Protein AF-A0A1V5U530-F1 (afdb_monomer)

Radius of gyration: 24.23 Å; Cα contacts (8 Å, |Δi|>4): 199; chains: 1; bounding box: 87×52×36 Å

Structure (mmCIF, N/CA/C/O backbone):
data_AF-A0A1V5U530-F1
#
_entry.id   AF-A0A1V5U530-F1
#
loop_
_atom_site.group_PDB
_atom_site.id
_atom_site.type_symbol
_atom_site.label_atom_id
_atom_site.label_alt_id
_atom_site.label_comp_id
_atom_site.label_asym_id
_atom_site.label_entity_id
_atom_site.label_seq_id
_atom_site.pdbx_PDB_ins_code
_atom_site.Cartn_x
_atom_site.Cartn_y
_atom_site.Cartn_z
_atom_site.occupancy
_atom_site.B_iso_or_equiv
_atom_site.auth_seq_id
_atom_site.auth_comp_id
_atom_site.auth_asym_id
_atom_site.auth_atom_id
_atom_site.pdbx_PDB_model_num
ATOM 1 N N . MET A 1 1 ? -3.492 -6.282 -12.017 1.00 60.53 1 MET A N 1
ATOM 2 C CA . MET A 1 1 ? -3.011 -4.884 -12.036 1.00 60.53 1 MET A CA 1
ATOM 3 C C . MET A 1 1 ? -1.569 -4.813 -12.508 1.00 60.53 1 MET A C 1
ATOM 5 O O . MET A 1 1 ? -1.248 -3.855 -13.191 1.00 60.53 1 MET A O 1
ATOM 9 N N . HIS A 1 2 ? -0.749 -5.831 -12.212 1.00 56.94 2 HIS A N 1
ATOM 10 C CA . HIS A 1 2 ? 0.606 -5.991 -12.743 1.00 56.94 2 HIS A CA 1
ATOM 11 C C . HIS A 1 2 ? 0.684 -5.808 -14.268 1.00 56.94 2 HIS A C 1
ATOM 13 O O . HIS A 1 2 ? 1.243 -4.818 -14.718 1.00 56.94 2 HIS A O 1
ATOM 19 N N . ASP A 1 3 ? 0.029 -6.677 -15.046 1.00 56.25 3 ASP A N 1
ATOM 20 C CA . ASP A 1 3 ? 0.097 -6.650 -16.518 1.00 56.25 3 ASP A CA 1
ATOM 21 C C . ASP A 1 3 ? -0.342 -5.306 -17.111 1.00 56.25 3 ASP A C 1
ATOM 23 O O . ASP A 1 3 ? 0.308 -4.773 -18.001 1.00 56.25 3 ASP A O 1
ATOM 27 N N . THR A 1 4 ? -1.401 -4.708 -16.559 1.00 62.09 4 THR A N 1
ATOM 28 C CA . THR A 1 4 ? -1.872 -3.371 -16.949 1.00 62.09 4 THR A CA 1
ATOM 29 C C . THR 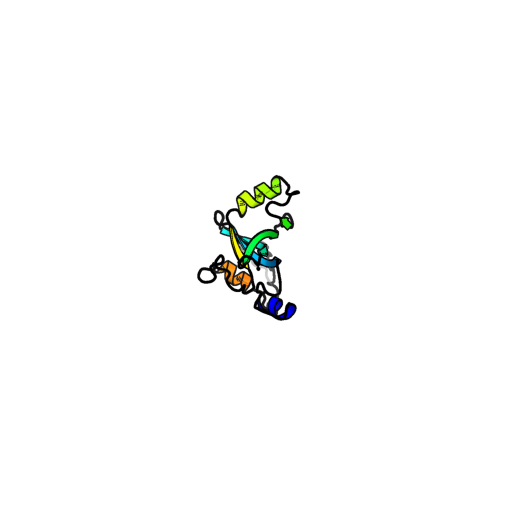A 1 4 ? -0.847 -2.285 -16.624 1.00 62.09 4 THR A C 1
ATOM 31 O O . THR A 1 4 ? -0.692 -1.337 -17.384 1.00 62.09 4 THR A O 1
ATOM 34 N N . CYS A 1 5 ? -0.137 -2.396 -15.501 1.00 63.22 5 CYS A N 1
ATOM 35 C CA . CYS A 1 5 ? 0.929 -1.464 -15.158 1.00 63.22 5 CYS A CA 1
ATOM 36 C C . CYS A 1 5 ? 2.100 -1.607 -16.142 1.00 63.22 5 CYS A C 1
ATOM 38 O O . CYS A 1 5 ? 2.533 -0.611 -16.713 1.00 63.22 5 CYS A O 1
ATOM 40 N N . VAL A 1 6 ? 2.534 -2.833 -16.440 1.00 64.94 6 VAL A N 1
ATOM 41 C CA . VAL A 1 6 ? 3.590 -3.093 -17.433 1.00 64.94 6 VAL A CA 1
ATOM 42 C C . VAL A 1 6 ? 3.188 -2.597 -18.824 1.00 64.94 6 VAL A C 1
ATOM 44 O O . VAL A 1 6 ? 3.995 -1.980 -19.512 1.00 64.94 6 VAL A O 1
ATOM 47 N N . GLU A 1 7 ? 1.933 -2.796 -19.228 1.00 64.31 7 GLU A N 1
ATOM 48 C CA . GLU A 1 7 ? 1.388 -2.301 -20.496 1.00 64.31 7 GLU A CA 1
ATOM 49 C C . GLU A 1 7 ? 1.393 -0.766 -20.571 1.00 64.31 7 GLU A C 1
ATOM 51 O O . GLU A 1 7 ? 1.809 -0.196 -21.579 1.00 64.31 7 GLU A O 1
ATOM 56 N N . VAL A 1 8 ? 0.959 -0.086 -19.505 1.00 68.06 8 VAL A N 1
ATOM 57 C CA . VAL A 1 8 ? 0.848 1.381 -19.467 1.00 68.06 8 VAL A CA 1
ATOM 58 C C . VAL A 1 8 ? 2.213 2.060 -19.364 1.00 68.06 8 VAL A C 1
ATOM 60 O O . VAL A 1 8 ? 2.446 3.070 -20.028 1.00 68.06 8 VAL A O 1
ATOM 63 N N . TYR A 1 9 ? 3.110 1.529 -18.535 1.00 68.31 9 TYR A N 1
ATOM 64 C CA . TYR A 1 9 ? 4.421 2.129 -18.279 1.00 68.31 9 TYR A CA 1
ATOM 65 C C . TYR A 1 9 ? 5.522 1.576 -19.193 1.00 68.31 9 TYR A C 1
ATOM 67 O O . TYR A 1 9 ? 6.612 2.143 -19.250 1.00 68.31 9 TYR A O 1
ATOM 75 N N . GLY A 1 10 ? 5.250 0.497 -19.932 1.00 66.81 10 GLY A N 1
ATOM 76 C CA . GLY A 1 10 ? 6.200 -0.144 -20.842 1.00 66.81 10 GLY A CA 1
ATOM 77 C C . GLY A 1 10 ? 7.373 -0.835 -20.140 1.00 66.81 10 GLY A C 1
ATOM 78 O O . GLY A 1 10 ? 8.344 -1.195 -20.803 1.00 66.81 10 GLY A O 1
ATOM 79 N N . THR A 1 11 ? 7.308 -0.988 -18.816 1.00 67.12 11 THR A N 1
ATOM 80 C CA . THR A 1 11 ? 8.338 -1.617 -17.986 1.00 67.12 11 THR A CA 1
ATOM 81 C C . THR A 1 11 ? 7.700 -2.298 -16.779 1.00 67.12 11 THR A C 1
ATOM 83 O O . THR A 1 11 ? 6.738 -1.796 -16.200 1.00 67.12 11 THR A O 1
ATOM 86 N N . ASP A 1 12 ? 8.245 -3.448 -16.404 1.00 61.34 12 ASP A N 1
ATOM 87 C CA . ASP A 1 12 ? 7.986 -4.156 -15.148 1.00 61.34 12 ASP A CA 1
ATOM 88 C C . ASP A 1 12 ? 9.081 -3.894 -14.102 1.00 61.34 12 ASP A C 1
ATOM 90 O O . ASP A 1 12 ? 9.032 -4.433 -12.997 1.00 61.34 12 ASP A O 1
ATOM 94 N N . ASN A 1 13 ? 10.050 -3.046 -14.453 1.00 66.25 13 ASN A N 1
ATOM 95 C CA . ASN A 1 13 ? 11.233 -2.744 -13.674 1.00 66.25 13 ASN A CA 1
ATOM 96 C C . ASN A 1 13 ? 11.375 -1.231 -13.476 1.00 66.25 13 ASN A C 1
ATOM 98 O O . ASN A 1 13 ? 11.613 -0.475 -14.426 1.00 66.25 13 ASN A O 1
ATOM 102 N N . PHE A 1 14 ? 11.233 -0.806 -12.223 1.00 69.88 14 PHE A N 1
ATOM 103 C CA . PHE A 1 14 ? 11.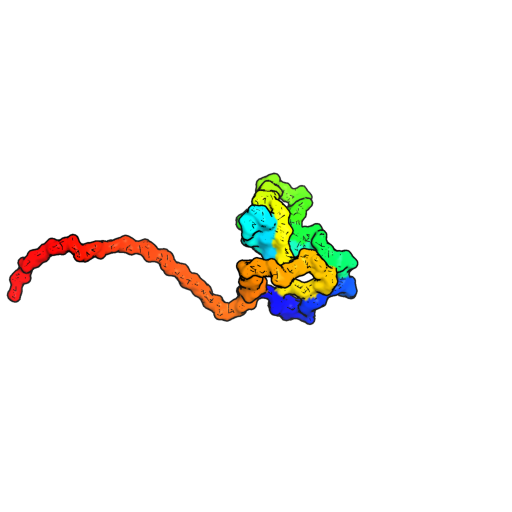431 0.572 -11.799 1.00 69.88 14 PHE A CA 1
ATOM 104 C C . PHE A 1 14 ? 12.682 0.650 -10.922 1.00 69.88 14 PHE A C 1
ATOM 106 O O . PHE A 1 14 ? 12.737 0.051 -9.848 1.00 69.88 14 PHE A O 1
ATOM 113 N N . GLY A 1 15 ? 13.685 1.394 -11.394 1.00 62.69 15 GLY A N 1
ATOM 114 C CA . GLY A 1 15 ? 14.955 1.600 -10.702 1.00 62.69 15 GLY A CA 1
ATOM 115 C C . GLY A 1 15 ? 15.340 3.077 -10.592 1.00 62.69 15 GLY A C 1
ATOM 116 O O . GLY A 1 15 ? 14.842 3.931 -11.329 1.00 62.69 15 GLY A O 1
ATOM 117 N N . SER A 1 16 ? 16.293 3.360 -9.699 1.00 60.34 16 SER A N 1
ATOM 118 C CA . SER A 1 16 ? 16.746 4.710 -9.314 1.00 60.34 16 SER A CA 1
ATOM 119 C C . SER A 1 16 ? 17.266 5.588 -10.461 1.00 60.34 16 SER A C 1
ATOM 121 O O . SER A 1 16 ? 17.408 6.793 -10.314 1.00 60.34 16 SER A O 1
ATOM 123 N N . HIS A 1 17 ? 17.601 5.007 -11.616 1.00 59.56 17 HIS A N 1
ATOM 124 C CA . HIS A 1 17 ? 18.200 5.744 -12.734 1.00 59.56 17 HIS A CA 1
ATOM 125 C C . HIS A 1 17 ? 17.168 6.510 -13.576 1.00 59.56 17 HIS A C 1
ATOM 127 O O . HIS A 1 17 ? 17.541 7.157 -14.554 1.00 59.56 17 HIS A O 1
ATOM 133 N N . SER A 1 18 ? 15.876 6.400 -13.251 1.00 64.69 18 SER A N 1
ATOM 134 C CA . SER A 1 18 ? 14.790 6.959 -14.067 1.00 64.69 18 SER A CA 1
ATOM 135 C C . SER A 1 18 ? 13.750 7.742 -13.266 1.00 64.69 18 SER A C 1
ATOM 137 O O . SER A 1 18 ? 13.126 8.638 -13.832 1.00 64.69 18 SER A O 1
ATOM 139 N N . TYR A 1 19 ? 13.582 7.445 -11.974 1.00 70.19 19 TYR A N 1
ATOM 140 C CA . TYR A 1 19 ? 12.578 8.070 -11.112 1.00 70.19 19 TYR A CA 1
ATOM 141 C C . TYR A 1 19 ? 13.125 8.231 -9.688 1.00 70.19 19 TYR A C 1
ATOM 143 O O . TYR A 1 19 ? 13.812 7.335 -9.202 1.00 70.19 19 TYR A O 1
ATOM 151 N N . GLU A 1 20 ? 12.809 9.359 -9.045 1.00 79.88 20 GLU A N 1
ATOM 152 C CA . GLU A 1 20 ? 13.152 9.652 -7.643 1.00 79.88 20 GLU A CA 1
ATOM 153 C C . GLU A 1 20 ? 12.066 9.078 -6.719 1.00 79.88 20 GLU A C 1
ATOM 155 O O . GLU A 1 20 ? 12.275 8.063 -6.060 1.00 79.88 20 GLU A O 1
ATOM 160 N N . PHE A 1 21 ? 10.851 9.633 -6.787 1.00 83.62 21 PHE A N 1
ATOM 161 C CA . PHE A 1 21 ? 9.666 9.090 -6.123 1.00 83.62 21 PHE A CA 1
ATOM 162 C C . PHE A 1 21 ? 8.706 8.454 -7.121 1.00 83.62 21 PHE A C 1
ATOM 164 O O . PHE A 1 21 ? 8.494 8.970 -8.222 1.00 83.62 21 PHE A O 1
ATOM 171 N N . ILE A 1 22 ? 8.071 7.362 -6.704 1.00 84.31 22 ILE A N 1
ATOM 172 C CA . ILE A 1 22 ? 7.022 6.705 -7.480 1.00 84.31 22 ILE A CA 1
ATOM 173 C C . ILE A 1 22 ? 5.859 6.278 -6.592 1.00 84.31 22 ILE A C 1
ATOM 175 O O . ILE A 1 22 ? 6.030 5.951 -5.420 1.00 84.31 22 ILE A O 1
ATOM 179 N N . GLU A 1 23 ? 4.663 6.281 -7.168 1.00 87.25 23 GLU A N 1
ATOM 180 C CA . GLU A 1 23 ? 3.428 5.882 -6.507 1.00 87.25 23 GLU A CA 1
ATOM 181 C C . GLU A 1 23 ? 2.902 4.596 -7.138 1.00 87.25 23 GLU A C 1
ATOM 183 O O . GLU A 1 23 ? 2.631 4.554 -8.340 1.00 87.25 23 GLU A O 1
ATOM 188 N N . PHE A 1 24 ? 2.717 3.554 -6.327 1.00 85.06 24 PHE A N 1
ATOM 189 C CA . PHE A 1 24 ? 2.196 2.276 -6.797 1.00 85.06 24 PHE A CA 1
ATOM 190 C C . PHE A 1 24 ? 0.885 1.889 -6.123 1.00 85.06 24 PHE A C 1
ATOM 192 O O . PHE A 1 24 ? 0.746 2.036 -4.904 1.00 85.06 24 PHE A O 1
ATOM 199 N N . PRO A 1 25 ? -0.071 1.316 -6.878 1.00 85.44 25 PRO A N 1
ATOM 200 C CA . PRO A 1 25 ? -1.225 0.678 -6.275 1.00 85.44 25 PRO A CA 1
ATOM 201 C C . PRO A 1 25 ? -0.770 -0.532 -5.454 1.00 85.44 25 PRO A C 1
ATOM 203 O O . PRO A 1 25 ? 0.005 -1.377 -5.922 1.00 85.44 25 PRO A O 1
ATOM 206 N N . ALA A 1 26 ? -1.293 -0.621 -4.236 1.00 88.12 26 ALA A N 1
ATOM 207 C CA . ALA A 1 26 ? -0.954 -1.649 -3.271 1.00 88.12 26 ALA A CA 1
ATOM 208 C C . ALA A 1 26 ? -2.196 -2.226 -2.595 1.00 88.12 26 ALA A C 1
ATOM 210 O O . ALA A 1 26 ? -3.199 -1.546 -2.361 1.00 88.12 26 ALA A O 1
ATOM 211 N N . VAL A 1 27 ? -2.100 -3.500 -2.234 1.00 88.88 27 VAL A N 1
ATOM 212 C CA . VAL A 1 27 ? -3.015 -4.134 -1.291 1.00 88.88 27 VAL A CA 1
ATOM 213 C C . VAL A 1 27 ? -2.416 -3.980 0.098 1.00 88.88 27 VAL A C 1
ATOM 215 O O . VAL A 1 27 ? -1.247 -4.288 0.306 1.00 88.88 27 VAL A O 1
ATOM 218 N N . ILE A 1 28 ? -3.217 -3.513 1.050 1.00 90.38 28 ILE A N 1
ATOM 219 C CA . ILE A 1 28 ? -2.790 -3.245 2.423 1.00 90.38 28 ILE A CA 1
ATOM 220 C C . ILE A 1 28 ? -3.541 -4.172 3.367 1.00 90.38 28 ILE A C 1
ATOM 222 O O . ILE A 1 28 ? -4.759 -4.325 3.261 1.00 90.38 28 ILE A O 1
ATOM 226 N N . ARG A 1 29 ? -2.831 -4.755 4.333 1.00 91.69 29 ARG A N 1
ATOM 227 C CA . ARG A 1 29 ? -3.413 -5.566 5.400 1.00 91.69 29 ARG A CA 1
ATOM 228 C C . ARG A 1 29 ? -3.044 -5.001 6.762 1.00 91.69 29 ARG A C 1
ATOM 230 O O . ARG A 1 29 ? -1.870 -4.943 7.111 1.00 91.69 29 ARG A O 1
ATOM 237 N N . GLY A 1 30 ? -4.041 -4.658 7.573 1.00 92.44 30 GLY A N 1
ATOM 238 C CA . GLY A 1 30 ? -3.793 -4.300 8.968 1.00 92.44 30 GLY A CA 1
ATOM 239 C C . GLY A 1 30 ? -3.291 -5.504 9.762 1.00 92.44 30 GLY A C 1
ATOM 240 O O . GLY A 1 30 ? -3.968 -6.532 9.800 1.00 92.44 30 GLY A O 1
ATOM 241 N N . ARG A 1 31 ? -2.130 -5.404 10.422 1.00 91.50 31 ARG A N 1
ATOM 242 C CA . ARG A 1 31 ? -1.524 -6.533 11.159 1.00 91.50 31 ARG A CA 1
ATOM 243 C C . ARG A 1 31 ? -2.388 -6.975 12.332 1.00 91.50 31 ARG A C 1
ATOM 245 O O . ARG A 1 31 ? -2.553 -8.167 12.566 1.00 91.50 31 ARG A O 1
ATOM 252 N N . ASN A 1 32 ? -2.975 -6.010 13.037 1.00 90.75 32 ASN A N 1
ATOM 253 C CA . ASN A 1 32 ? -3.761 -6.270 14.243 1.00 90.75 32 ASN A CA 1
ATOM 254 C C . ASN A 1 32 ? -5.177 -6.778 13.941 1.00 90.75 32 ASN A C 1
ATOM 256 O O . ASN A 1 32 ? -5.757 -7.504 14.743 1.00 90.75 32 ASN A O 1
ATOM 260 N N . THR A 1 33 ? -5.752 -6.375 12.808 1.00 87.69 33 THR A N 1
ATOM 261 C CA . THR A 1 33 ? -7.156 -6.657 12.468 1.00 87.69 33 THR A CA 1
ATOM 262 C C . THR A 1 33 ? -7.302 -7.719 11.384 1.00 87.69 33 THR A C 1
ATOM 264 O O . THR A 1 33 ? -8.377 -8.290 11.218 1.00 87.69 33 THR A O 1
ATOM 267 N N . GLY A 1 34 ? -6.246 -7.953 10.601 1.00 84.25 34 GLY A N 1
ATOM 268 C CA . GLY A 1 34 ? -6.298 -8.724 9.366 1.00 84.25 34 GLY A CA 1
ATOM 269 C C . GLY A 1 34 ? -7.140 -8.077 8.263 1.00 84.25 34 GLY A C 1
ATOM 270 O O . GLY A 1 34 ? -7.363 -8.727 7.244 1.00 84.25 34 GLY A O 1
ATOM 271 N N . HIS A 1 35 ? -7.623 -6.842 8.451 1.00 85.75 35 HIS A N 1
ATOM 272 C CA . HIS A 1 35 ? -8.460 -6.149 7.478 1.00 85.75 35 HIS A CA 1
ATOM 273 C C . HIS A 1 35 ? -7.657 -5.855 6.212 1.00 85.75 35 HIS A C 1
ATOM 275 O O . HIS A 1 35 ? -6.556 -5.315 6.300 1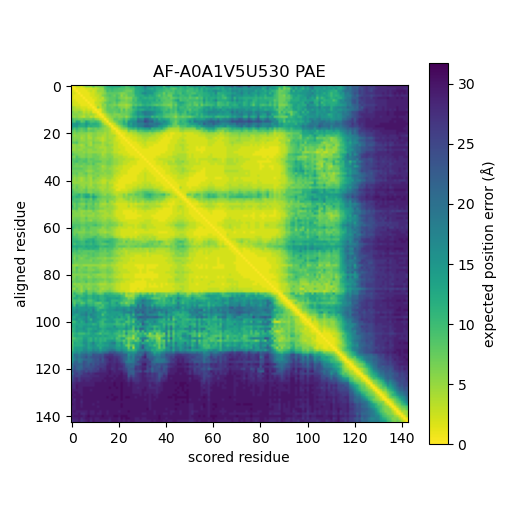.00 85.75 35 HIS A O 1
ATOM 281 N N . ILE A 1 36 ? -8.213 -6.217 5.056 1.00 87.06 36 ILE A N 1
ATOM 282 C CA . ILE A 1 36 ? -7.585 -6.031 3.747 1.00 87.06 36 ILE A CA 1
ATOM 283 C C . ILE A 1 36 ? -8.284 -4.875 3.038 1.00 87.06 36 ILE A C 1
ATOM 285 O O . ILE A 1 36 ? -9.509 -4.867 2.928 1.00 87.06 36 ILE A O 1
ATOM 289 N N . GLY A 1 37 ? -7.494 -3.929 2.548 1.00 86.62 37 GLY A N 1
ATOM 290 C CA . GLY A 1 37 ? -7.944 -2.792 1.759 1.00 86.62 37 GLY A CA 1
ATOM 291 C C . GLY A 1 37 ? -6.976 -2.482 0.625 1.00 86.62 37 GLY A C 1
ATOM 292 O O . GLY A 1 37 ? -5.978 -3.175 0.430 1.00 86.62 37 GLY A O 1
ATOM 293 N N . LEU A 1 38 ? -7.283 -1.429 -0.123 1.00 89.56 38 LEU A N 1
ATOM 294 C CA . LEU A 1 38 ? -6.431 -0.920 -1.194 1.00 89.56 38 LEU A CA 1
ATOM 295 C C . LEU A 1 38 ? -5.789 0.398 -0.768 1.00 89.56 38 LEU A C 1
ATOM 297 O O . LEU A 1 38 ? -6.343 1.149 0.040 1.00 89.56 38 LEU A O 1
ATOM 301 N N . GLY A 1 39 ? -4.637 0.696 -1.348 1.00 91.75 39 GLY A N 1
ATOM 302 C CA . GLY A 1 39 ? -3.956 1.963 -1.170 1.00 91.75 39 GLY A CA 1
ATOM 303 C C . GLY A 1 39 ? -3.035 2.301 -2.328 1.00 91.75 39 GLY A C 1
ATOM 304 O O . GLY A 1 39 ? -2.874 1.521 -3.266 1.00 91.75 39 GLY A O 1
ATOM 305 N N . ILE A 1 40 ? -2.441 3.481 -2.238 1.00 92.81 40 ILE A N 1
ATOM 306 C CA . ILE A 1 40 ? -1.333 3.920 -3.080 1.00 92.81 40 ILE A CA 1
ATOM 307 C C . ILE A 1 40 ? -0.150 4.126 -2.146 1.00 92.81 40 ILE A C 1
ATOM 309 O O . ILE A 1 40 ? -0.274 4.846 -1.156 1.00 92.81 40 ILE A O 1
ATOM 313 N N . VAL A 1 41 ? 0.963 3.461 -2.428 1.00 92.19 41 VAL A N 1
ATOM 314 C CA . VAL A 1 41 ? 2.193 3.558 -1.642 1.00 92.19 41 VAL A CA 1
ATOM 315 C C . VAL A 1 41 ? 3.201 4.381 -2.424 1.00 92.19 41 VAL A C 1
ATOM 317 O O . VAL A 1 41 ? 3.431 4.115 -3.602 1.00 92.19 41 VAL A O 1
ATOM 320 N N . THR A 1 42 ? 3.791 5.366 -1.757 1.00 91.38 42 THR A N 1
ATOM 321 C CA . THR A 1 42 ? 4.878 6.178 -2.299 1.00 91.38 42 THR A CA 1
ATOM 322 C C . THR A 1 42 ? 6.202 5.570 -1.865 1.00 91.38 42 THR A C 1
ATOM 324 O O . THR A 1 42 ? 6.420 5.377 -0.664 1.00 91.38 42 THR A O 1
ATOM 327 N N . LEU A 1 43 ? 7.068 5.282 -2.832 1.00 88.75 43 LEU A N 1
ATOM 328 C CA . LEU A 1 43 ? 8.412 4.761 -2.612 1.00 88.75 43 LEU A CA 1
ATOM 329 C C . LEU A 1 43 ? 9.455 5.775 -3.081 1.00 88.75 43 LEU A C 1
ATOM 331 O O . LEU A 1 43 ? 9.280 6.396 -4.132 1.00 88.75 43 LEU A O 1
ATOM 335 N N . ASP A 1 44 ? 10.536 5.895 -2.318 1.00 87.19 44 ASP A N 1
ATOM 336 C CA . ASP A 1 44 ? 11.778 6.548 -2.732 1.00 87.19 44 ASP A CA 1
ATOM 337 C C . ASP A 1 44 ? 12.690 5.505 -3.397 1.00 87.19 44 ASP A C 1
ATOM 339 O O . ASP A 1 44 ? 13.232 4.612 -2.738 1.00 87.19 44 ASP A O 1
ATOM 343 N N . LEU A 1 45 ? 12.852 5.592 -4.718 1.00 81.06 45 LEU A N 1
ATOM 344 C CA . LEU A 1 45 ? 13.680 4.653 -5.473 1.00 81.06 45 LEU A CA 1
ATOM 345 C C . LEU A 1 45 ? 15.180 4.954 -5.363 1.00 81.06 45 LEU A C 1
ATOM 347 O O . LEU A 1 45 ? 15.985 4.044 -5.579 1.00 81.06 45 LEU A O 1
ATOM 351 N N . GLU A 1 46 ? 15.581 6.181 -5.018 1.00 81.44 46 GLU A N 1
ATOM 352 C CA . GLU A 1 46 ? 16.986 6.499 -4.734 1.00 81.44 46 GLU A CA 1
ATOM 353 C C . GLU A 1 46 ? 17.429 5.873 -3.404 1.00 81.44 46 GLU A C 1
ATOM 355 O O . GLU A 1 46 ? 18.572 5.421 -3.284 1.00 81.44 46 GLU A O 1
ATOM 360 N N . SER A 1 47 ? 16.500 5.728 -2.451 1.00 80.06 47 SER A N 1
ATOM 361 C CA . SER A 1 47 ? 16.697 5.016 -1.180 1.00 80.06 47 SER A CA 1
ATOM 362 C C . SER A 1 47 ? 16.282 3.535 -1.240 1.00 80.06 47 SER A C 1
ATOM 364 O O . SER A 1 47 ? 15.696 2.986 -0.314 1.00 80.06 47 SER A O 1
ATOM 366 N N . SER A 1 48 ? 16.603 2.827 -2.330 1.00 73.69 48 SER A N 1
ATOM 367 C CA . SER A 1 48 ? 16.333 1.377 -2.470 1.00 73.69 48 SER A CA 1
ATOM 368 C C . SER A 1 48 ? 14.854 0.972 -2.314 1.00 73.69 48 SER A C 1
ATOM 370 O O . SER A 1 48 ? 14.563 -0.114 -1.811 1.00 73.69 48 SER A O 1
ATOM 372 N N . GLY A 1 49 ? 13.925 1.829 -2.744 1.00 75.19 49 GLY A N 1
ATOM 373 C CA . GLY A 1 49 ? 12.487 1.566 -2.654 1.00 75.19 49 GLY A CA 1
ATOM 374 C C . GLY A 1 49 ? 11.925 1.768 -1.247 1.00 75.19 49 GLY A C 1
ATOM 375 O O . GLY A 1 49 ? 10.983 1.079 -0.867 1.00 75.19 49 GLY A O 1
ATOM 376 N N . GLU A 1 50 ? 12.506 2.669 -0.453 1.00 84.12 50 GLU A N 1
ATOM 377 C CA . GLU A 1 50 ? 12.064 2.917 0.918 1.00 84.12 50 GLU A CA 1
ATOM 378 C C . GLU A 1 50 ? 10.646 3.500 0.954 1.00 84.12 50 GLU A C 1
ATOM 380 O O . GLU A 1 50 ? 10.260 4.346 0.142 1.00 84.12 50 GLU A O 1
ATOM 385 N N . HIS A 1 51 ? 9.854 3.032 1.918 1.00 89.38 51 HIS A N 1
ATOM 386 C CA . HIS A 1 51 ? 8.499 3.519 2.144 1.00 89.38 51 HIS A CA 1
ATOM 387 C C . HIS A 1 51 ? 8.515 4.979 2.587 1.00 89.38 51 HIS A C 1
ATOM 389 O O . HIS A 1 51 ? 9.046 5.301 3.648 1.00 89.38 51 HIS A O 1
ATOM 395 N N . TRP A 1 52 ? 7.881 5.848 1.803 1.00 90.69 52 TRP A N 1
ATOM 396 C CA . TRP A 1 52 ? 7.767 7.268 2.133 1.00 90.69 52 TRP A CA 1
ATOM 397 C C . TRP A 1 52 ? 6.358 7.665 2.572 1.00 90.69 52 TRP A C 1
ATOM 399 O 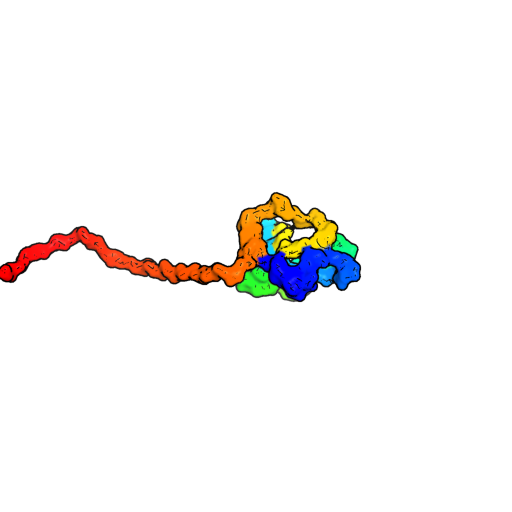O . TRP A 1 52 ? 6.180 8.498 3.460 1.00 90.69 52 TRP A O 1
ATOM 409 N N . GLY A 1 53 ? 5.330 7.066 1.967 1.00 93.00 53 GLY A N 1
ATOM 410 C CA . GLY A 1 53 ? 3.954 7.493 2.191 1.00 93.00 53 GLY A CA 1
ATOM 411 C C . GLY A 1 53 ? 2.915 6.457 1.801 1.00 93.00 53 GLY A C 1
ATOM 412 O O . GLY A 1 53 ? 3.183 5.489 1.087 1.00 93.00 53 GLY A O 1
ATOM 413 N N . THR A 1 54 ? 1.692 6.635 2.300 1.00 95.31 54 THR A N 1
ATOM 414 C CA . THR A 1 54 ? 0.559 5.783 1.924 1.00 95.31 54 THR A CA 1
ATOM 415 C C . THR A 1 54 ? -0.758 6.540 1.940 1.00 95.31 54 THR A C 1
ATOM 417 O O . THR A 1 54 ? -1.160 7.116 2.954 1.00 95.31 54 THR A O 1
ATOM 420 N N . PHE A 1 55 ? -1.475 6.446 0.825 1.00 95.62 55 PHE A N 1
ATOM 421 C CA . PHE A 1 55 ? -2.874 6.824 0.699 1.00 95.62 55 PHE A CA 1
ATOM 422 C C . PHE A 1 55 ? -3.749 5.584 0.837 1.00 95.62 55 PHE A C 1
ATOM 424 O O . PHE A 1 55 ? -3.643 4.640 0.060 1.00 95.62 55 PHE A O 1
ATOM 431 N N . PHE A 1 56 ? -4.657 5.588 1.803 1.00 94.62 56 PHE A N 1
ATOM 432 C CA . PHE A 1 56 ? -5.626 4.519 2.007 1.00 94.62 56 PHE A CA 1
ATOM 433 C C . PHE A 1 56 ? -6.894 4.803 1.207 1.00 94.62 56 PHE A C 1
ATOM 435 O O . PHE A 1 56 ? -7.519 5.852 1.380 1.00 94.62 56 PHE A O 1
ATOM 442 N N . LEU A 1 57 ? -7.319 3.849 0.379 1.00 93.44 57 LEU A N 1
ATOM 443 C CA . LEU A 1 57 ? -8.594 3.906 -0.331 1.00 93.44 57 LEU A CA 1
ATOM 444 C C . LEU A 1 57 ? -9.667 3.269 0.556 1.00 93.44 57 LEU A C 1
ATOM 446 O O . LEU A 1 57 ? -9.756 2.048 0.684 1.00 93.44 57 LEU A O 1
ATOM 450 N N . THR A 1 58 ? -10.462 4.105 1.225 1.00 91.25 58 THR A N 1
ATOM 451 C CA . THR A 1 58 ? -11.415 3.656 2.251 1.00 91.25 58 THR A CA 1
ATOM 452 C C . THR A 1 58 ? -12.854 4.032 1.892 1.00 91.25 58 THR A C 1
ATOM 454 O O . THR A 1 58 ? -13.076 4.950 1.101 1.00 91.25 58 THR A O 1
ATOM 457 N N . PRO A 1 59 ? -13.866 3.435 2.549 1.00 85.50 59 PRO A N 1
ATOM 458 C CA . PRO A 1 59 ? -15.252 3.896 2.427 1.00 85.50 59 PRO A CA 1
ATOM 459 C C . PRO A 1 59 ? -15.477 5.355 2.866 1.00 85.50 59 PRO A C 1
ATOM 461 O O . PRO A 1 59 ? -16.499 5.946 2.536 1.00 85.50 59 PRO A O 1
ATOM 464 N N . LYS A 1 60 ? -14.536 5.952 3.615 1.00 86.12 60 LYS A N 1
ATOM 465 C CA . LYS A 1 60 ? -14.546 7.371 4.011 1.00 86.12 60 LYS A CA 1
ATOM 466 C C . LYS A 1 60 ? -13.859 8.282 2.978 1.00 86.12 60 LYS A C 1
ATOM 468 O O . LYS A 1 60 ? -13.637 9.457 3.265 1.00 86.12 60 LYS A O 1
ATOM 473 N N . GLY A 1 61 ? -13.517 7.747 1.806 1.00 89.00 61 GLY A N 1
ATOM 474 C CA . GLY A 1 61 ? -12.701 8.400 0.789 1.00 89.00 61 GLY A CA 1
ATOM 475 C C . GLY A 1 61 ? -11.217 8.057 0.919 1.00 89.00 61 GLY A C 1
ATOM 476 O O . GLY A 1 61 ? -10.830 7.136 1.648 1.00 89.00 61 GLY A O 1
ATOM 477 N N . VAL A 1 62 ? -10.392 8.811 0.194 1.00 94.25 62 VAL A N 1
ATOM 478 C CA . VAL A 1 62 ? -8.931 8.693 0.240 1.00 94.25 62 VAL A CA 1
ATOM 479 C C . VAL A 1 62 ? -8.409 9.365 1.508 1.00 94.25 62 VAL A C 1
ATOM 481 O O . VAL A 1 62 ? -8.780 10.503 1.802 1.00 94.25 62 VAL A O 1
ATOM 484 N N . ILE A 1 63 ? -7.578 8.657 2.271 1.00 95.06 63 ILE A N 1
ATOM 485 C CA . ILE A 1 63 ? -6.964 9.173 3.499 1.00 95.06 63 ILE A CA 1
ATOM 486 C C . ILE A 1 63 ? -5.449 9.026 3.390 1.00 95.06 63 ILE A C 1
ATOM 488 O O . ILE A 1 63 ? -4.942 7.909 3.336 1.00 95.06 63 ILE A O 1
ATOM 492 N N . GLU A 1 64 ? -4.732 10.143 3.396 1.00 94.94 64 GLU A N 1
ATOM 493 C CA . GLU A 1 64 ? -3.271 10.174 3.481 1.00 94.94 64 GLU A CA 1
ATOM 494 C C . GLU A 1 64 ? -2.817 9.912 4.922 1.00 94.94 64 GLU A C 1
ATOM 496 O O . GLU A 1 64 ? -3.247 10.595 5.858 1.00 94.94 64 GLU A O 1
ATOM 501 N N . GLN A 1 65 ? -1.949 8.922 5.127 1.00 91.81 65 GLN A N 1
ATOM 502 C CA . GLN A 1 65 ? -1.346 8.695 6.435 1.00 91.81 65 GLN A CA 1
ATOM 503 C C . GLN A 1 65 ? -0.367 9.819 6.773 1.00 91.81 65 GLN A C 1
ATOM 505 O O . GLN A 1 65 ? 0.602 10.036 6.061 1.00 91.81 65 GLN A O 1
ATOM 510 N N . GLY A 1 66 ? -0.586 10.485 7.909 1.00 88.31 66 GLY A N 1
ATOM 511 C CA . GLY A 1 66 ? 0.313 11.543 8.380 1.00 88.31 66 GLY A CA 1
ATOM 512 C C . GLY A 1 66 ? 0.167 12.878 7.644 1.00 88.31 66 GLY A C 1
ATOM 513 O O . GLY A 1 66 ? 0.900 13.805 7.970 1.00 88.31 66 GLY A O 1
ATOM 514 N N . GLY A 1 67 ? -0.790 12.999 6.717 1.00 87.38 67 GLY A N 1
ATOM 515 C CA . GLY A 1 67 ? -1.047 14.243 5.994 1.00 87.38 67 GLY A CA 1
ATOM 516 C C . GLY A 1 67 ? -1.457 15.391 6.921 1.00 87.38 67 GLY A C 1
ATOM 517 O O . GLY A 1 67 ? -2.184 15.193 7.899 1.00 87.38 67 GLY A O 1
ATOM 518 N N . GLU A 1 68 ? -1.039 16.614 6.586 1.00 87.06 68 GLU A N 1
ATOM 519 C CA . GLU A 1 68 ? -1.232 17.814 7.421 1.00 87.06 68 GLU A CA 1
ATOM 520 C C . GLU A 1 68 ? -2.707 18.101 7.747 1.00 87.06 68 GLU A C 1
ATOM 522 O O . GLU A 1 68 ? -3.031 18.634 8.808 1.00 87.06 68 GLU A O 1
ATOM 527 N N . ASN A 1 69 ? -3.614 17.714 6.845 1.00 86.88 69 ASN A N 1
ATOM 528 C CA . ASN A 1 69 ? -5.048 17.990 6.935 1.00 86.88 69 ASN A CA 1
ATOM 529 C C . ASN A 1 69 ? -5.887 16.771 7.359 1.00 86.88 69 ASN A C 1
ATOM 531 O O . ASN A 1 69 ? -7.109 16.766 7.170 1.00 86.88 69 ASN A O 1
ATOM 535 N N . ILE A 1 70 ? -5.266 15.722 7.912 1.00 92.06 70 ILE A N 1
ATOM 536 C CA . ILE A 1 70 ? -5.999 14.525 8.334 1.00 92.06 70 ILE A CA 1
ATOM 537 C C . ILE A 1 70 ? -6.994 14.854 9.455 1.00 92.06 70 ILE A C 1
ATOM 539 O O . ILE A 1 70 ? -6.655 15.430 10.492 1.00 92.06 70 ILE A O 1
ATOM 54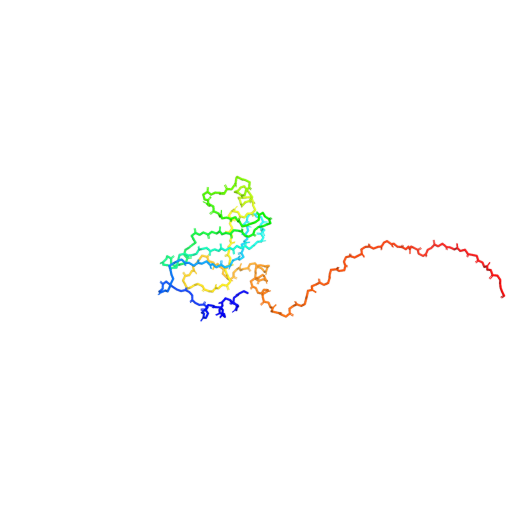3 N N . LYS A 1 71 ? -8.259 14.458 9.272 1.00 93.19 71 LYS A N 1
ATOM 544 C CA . LYS A 1 71 ? -9.281 14.661 10.306 1.00 93.19 71 LYS A CA 1
ATOM 545 C C . LYS A 1 71 ? -9.064 13.688 11.474 1.00 93.19 71 LYS A C 1
ATOM 547 O O . LYS A 1 71 ? -8.670 12.540 11.247 1.00 93.19 71 LYS A O 1
ATOM 552 N N . PRO A 1 72 ? -9.392 14.067 12.725 1.00 93.69 72 PRO A N 1
ATOM 553 C CA . PRO A 1 72 ? -9.212 13.183 13.879 1.00 93.69 72 PRO A CA 1
ATOM 554 C C . PRO A 1 72 ? -9.939 11.836 13.760 1.00 93.69 72 PRO A C 1
ATOM 556 O O . PRO A 1 72 ? -9.429 10.813 14.213 1.00 93.69 72 PRO A O 1
ATOM 559 N N . ASP A 1 73 ? -11.117 11.805 13.130 1.00 93.31 73 ASP A N 1
ATOM 560 C CA . ASP A 1 73 ? -11.876 10.569 12.926 1.00 93.31 73 ASP A CA 1
ATOM 561 C C . ASP A 1 73 ? -11.232 9.651 11.873 1.00 93.31 73 ASP A C 1
ATOM 563 O O . ASP A 1 73 ? -11.257 8.430 12.030 1.00 93.31 73 ASP A O 1
ATOM 567 N N . GLN A 1 74 ? -10.614 10.228 10.839 1.00 93.12 74 GLN A N 1
ATOM 568 C CA . GLN A 1 74 ? -9.844 9.512 9.822 1.00 93.12 74 GLN A CA 1
ATOM 569 C C . GLN A 1 74 ? -8.557 8.929 10.410 1.00 93.12 74 GLN A C 1
ATOM 571 O O . GLN A 1 74 ? -8.293 7.740 10.242 1.00 93.12 74 GLN A O 1
ATOM 576 N N . SER A 1 75 ? -7.803 9.731 11.168 1.00 93.56 75 SER A N 1
ATOM 577 C CA . SER A 1 75 ? -6.601 9.274 11.875 1.00 93.56 75 SER A CA 1
ATOM 578 C C . SER A 1 75 ? -6.924 8.125 12.837 1.00 93.56 75 SER A C 1
ATOM 580 O O . SER A 1 75 ? -6.294 7.064 12.795 1.00 93.56 75 SER A O 1
ATOM 582 N N . LYS A 1 76 ? -7.997 8.272 13.631 1.00 94.31 76 LYS A N 1
ATOM 583 C CA . LYS A 1 76 ? -8.476 7.208 14.520 1.00 94.31 76 LYS A CA 1
ATOM 584 C C . LYS A 1 76 ? -8.858 5.949 13.743 1.00 94.31 76 LYS A C 1
ATOM 586 O O . LYS A 1 76 ? -8.471 4.855 14.151 1.00 94.31 76 LYS A O 1
ATOM 591 N N . TYR A 1 77 ? -9.577 6.093 12.631 1.00 93.62 77 TYR A N 1
ATOM 592 C CA . TYR A 1 77 ? -9.952 4.971 11.775 1.00 93.62 77 TYR A CA 1
ATOM 593 C C . TYR A 1 77 ? -8.718 4.210 11.268 1.00 93.62 77 TYR A C 1
ATOM 595 O O . TYR A 1 77 ? -8.638 3.002 11.479 1.00 93.62 77 TYR A O 1
ATOM 603 N N . LEU A 1 78 ? -7.722 4.901 10.698 1.00 94.75 78 LEU A N 1
ATOM 604 C CA . LEU A 1 78 ? -6.490 4.257 10.226 1.00 94.75 78 LEU A CA 1
ATOM 605 C C . LEU A 1 78 ? -5.735 3.559 11.361 1.00 94.75 78 LEU A C 1
ATOM 607 O O . LEU A 1 78 ? -5.330 2.409 11.202 1.00 94.75 78 LEU A O 1
ATOM 611 N N . SER A 1 79 ? -5.615 4.210 12.524 1.00 94.62 79 SER A N 1
ATOM 612 C CA . SER A 1 79 ? -4.934 3.637 13.693 1.00 94.62 79 SER A CA 1
ATOM 613 C C . SER A 1 79 ? -5.595 2.361 14.220 1.00 94.62 79 SER A C 1
ATOM 615 O O . SER A 1 79 ? -4.924 1.477 14.734 1.00 94.62 79 SER A O 1
ATOM 617 N N . THR A 1 80 ? -6.920 2.268 14.088 1.00 93.31 80 THR A N 1
ATOM 618 C CA . THR A 1 80 ? -7.704 1.145 14.612 1.00 93.31 80 THR A CA 1
ATOM 619 C C . THR A 1 80 ? -7.777 0.004 13.604 1.00 93.31 80 THR A C 1
ATOM 621 O O . THR A 1 80 ? -7.744 -1.161 13.991 1.00 93.31 80 THR A O 1
ATOM 624 N N . VAL A 1 81 ? -7.914 0.327 12.316 1.00 91.00 81 VAL A N 1
ATOM 625 C CA . VAL A 1 81 ? -8.165 -0.666 11.266 1.00 91.00 81 VAL A CA 1
ATOM 626 C C . VAL A 1 81 ? -6.873 -1.176 10.649 1.00 91.00 81 VAL A C 1
ATOM 628 O O . VAL A 1 81 ? -6.742 -2.382 10.455 1.00 91.00 81 VAL A O 1
ATOM 631 N N . TYR A 1 82 ? -5.933 -0.286 10.340 1.00 92.38 82 TYR A N 1
ATOM 632 C CA . TYR A 1 82 ? -4.781 -0.621 9.512 1.00 92.38 82 TYR A CA 1
ATOM 633 C C . TYR A 1 82 ? -3.462 -0.601 10.275 1.00 92.38 82 TYR A C 1
ATOM 635 O O . TYR A 1 82 ? -2.658 -1.487 10.054 1.00 92.38 82 TYR A O 1
ATOM 643 N N . ILE A 1 83 ? -3.202 0.359 11.162 1.00 93.75 83 ILE A N 1
ATOM 644 C CA . ILE A 1 83 ? -1.851 0.537 11.722 1.00 93.75 83 ILE A CA 1
ATOM 645 C C . ILE A 1 83 ? -1.588 -0.418 12.911 1.00 93.75 83 ILE A C 1
ATOM 647 O O . ILE A 1 83 ? -2.416 -0.495 13.822 1.00 93.75 83 ILE A O 1
ATOM 651 N N . PRO A 1 84 ? -0.421 -1.101 12.963 1.00 95.31 84 PRO A N 1
ATOM 652 C CA . PRO A 1 84 ? 0.581 -1.228 11.899 1.00 95.31 84 PRO A CA 1
ATOM 653 C C . PRO A 1 84 ? 0.095 -2.173 10.790 1.00 95.31 84 PRO A C 1
ATOM 655 O O . PRO A 1 84 ? -0.643 -3.114 11.075 1.00 95.31 84 PRO A O 1
ATOM 658 N N . TYR A 1 85 ? 0.526 -1.946 9.548 1.00 93.44 85 TYR A N 1
ATOM 659 C CA . TYR A 1 85 ? 0.092 -2.710 8.373 1.00 93.44 85 TYR A CA 1
ATOM 660 C C . TYR A 1 85 ? 1.264 -3.335 7.616 1.00 93.44 85 TYR A C 1
ATOM 662 O O . TYR A 1 85 ? 2.402 -2.886 7.729 1.00 93.44 85 TYR A O 1
ATOM 670 N N . ASP A 1 86 ? 0.937 -4.353 6.829 1.00 92.25 86 ASP A N 1
ATOM 671 C CA . ASP A 1 86 ? 1.751 -4.860 5.727 1.00 92.25 86 ASP A CA 1
ATOM 672 C C . ASP A 1 86 ? 1.139 -4.392 4.406 1.00 92.25 86 ASP A C 1
ATOM 674 O O . ASP A 1 86 ? -0.072 -4.150 4.330 1.00 92.25 86 ASP A O 1
ATOM 678 N N . TYR A 1 87 ? 1.953 -4.264 3.365 1.00 89.31 87 TYR A N 1
ATOM 679 C CA . TYR A 1 87 ? 1.484 -3.895 2.037 1.00 89.31 87 TYR A CA 1
ATOM 680 C C . TYR A 1 87 ? 2.242 -4.662 0.958 1.00 89.31 87 TYR A C 1
ATOM 682 O O . TYR A 1 87 ? 3.399 -5.031 1.136 1.00 89.31 87 TYR A O 1
ATOM 690 N N . TRP A 1 88 ? 1.566 -4.881 -0.165 1.00 84.31 88 TRP A N 1
ATOM 691 C CA . TRP A 1 88 ? 2.124 -5.514 -1.353 1.00 84.31 88 TRP A CA 1
ATOM 692 C C . TRP A 1 88 ? 1.682 -4.703 -2.560 1.00 84.31 88 TRP A C 1
ATOM 694 O O . TRP A 1 88 ? 0.484 -4.592 -2.840 1.00 84.31 88 TRP A O 1
ATOM 704 N N . TYR A 1 89 ? 2.639 -4.090 -3.244 1.00 77.19 89 TYR A N 1
ATOM 705 C CA . TYR A 1 89 ? 2.388 -3.410 -4.505 1.00 77.19 89 TYR A CA 1
ATOM 706 C C . TYR A 1 89 ? 2.272 -4.429 -5.646 1.00 77.19 89 TYR A C 1
ATOM 708 O O . TYR A 1 89 ? 2.684 -5.582 -5.539 1.00 77.19 89 TYR A O 1
ATOM 716 N N . THR A 1 90 ? 1.643 -4.009 -6.740 1.00 63.94 90 THR A N 1
ATOM 717 C CA . THR A 1 90 ? 1.332 -4.897 -7.878 1.00 63.94 90 THR A CA 1
ATOM 718 C C . THR A 1 90 ? 2.459 -5.014 -8.913 1.00 63.94 90 THR A C 1
ATOM 720 O O . THR A 1 90 ? 2.288 -5.701 -9.914 1.00 63.94 90 THR A O 1
ATOM 723 N N . VAL A 1 91 ? 3.596 -4.351 -8.700 1.00 61.53 91 VAL A N 1
ATOM 724 C CA . VAL A 1 91 ? 4.746 -4.286 -9.625 1.00 61.53 91 VAL A CA 1
ATOM 725 C C . VAL A 1 91 ? 6.014 -4.852 -8.984 1.00 61.53 91 VAL A C 1
ATOM 727 O O . VAL A 1 91 ? 6.044 -5.064 -7.780 1.00 61.53 91 VAL A O 1
ATOM 730 N N . SER A 1 92 ? 7.073 -5.091 -9.753 1.00 59.53 92 SER A N 1
ATOM 731 C CA . SER A 1 92 ? 8.382 -5.425 -9.185 1.00 59.53 92 SER A CA 1
ATOM 732 C C . SER A 1 92 ? 9.225 -4.156 -9.038 1.00 59.53 92 SER A C 1
ATOM 734 O O . SER A 1 92 ? 9.336 -3.361 -9.969 1.00 59.53 92 SER A O 1
ATOM 736 N N . VAL A 1 93 ? 9.813 -3.956 -7.858 1.00 60.22 93 VAL A N 1
ATOM 737 C CA . VAL A 1 93 ? 10.745 -2.854 -7.577 1.00 60.22 93 VAL A CA 1
ATOM 738 C C . VAL A 1 93 ? 12.123 -3.459 -7.347 1.00 60.22 93 VAL A C 1
ATOM 740 O O . VAL A 1 93 ? 12.285 -4.359 -6.521 1.00 60.22 93 VAL A O 1
ATOM 743 N N . GLU A 1 94 ? 13.127 -3.011 -8.102 1.00 53.78 94 GLU A N 1
ATOM 744 C CA . GLU A 1 94 ? 14.486 -3.525 -7.938 1.00 53.78 94 GLU A CA 1
ATOM 745 C C . GLU A 1 94 ? 15.041 -3.180 -6.548 1.00 53.78 94 GLU A C 1
ATOM 747 O O . GLU A 1 94 ? 15.024 -2.025 -6.132 1.00 53.78 94 GLU A O 1
ATOM 752 N N . ARG A 1 95 ? 15.622 -4.182 -5.869 1.00 54.28 95 ARG A N 1
ATOM 753 C CA . ARG A 1 95 ? 16.323 -4.059 -4.569 1.00 54.28 95 ARG A CA 1
ATOM 754 C C . ARG A 1 95 ? 15.451 -3.714 -3.356 1.00 54.28 95 ARG A C 1
ATOM 756 O O . ARG A 1 95 ? 16.010 -3.526 -2.271 1.00 54.28 95 ARG A O 1
ATOM 763 N N . ASP A 1 96 ? 14.127 -3.710 -3.491 1.00 58.53 96 ASP A N 1
ATOM 764 C CA . ASP A 1 96 ? 13.261 -3.599 -2.322 1.00 58.53 96 ASP A CA 1
ATOM 765 C C . ASP A 1 96 ? 13.287 -4.908 -1.512 1.00 58.53 96 ASP A C 1
ATOM 767 O O . ASP A 1 96 ? 13.048 -6.001 -2.022 1.00 58.53 96 ASP A O 1
ATOM 771 N N . HIS A 1 97 ? 13.631 -4.784 -0.236 1.00 61.03 97 HIS A N 1
ATOM 772 C CA . HIS A 1 97 ? 13.740 -5.868 0.737 1.00 61.03 97 HIS A CA 1
ATOM 773 C C . HIS A 1 97 ? 12.661 -5.774 1.827 1.00 61.03 97 HIS A C 1
ATOM 775 O O . HIS A 1 97 ? 12.692 -6.539 2.792 1.00 61.03 97 HIS A O 1
ATOM 781 N N . HIS A 1 98 ? 11.718 -4.836 1.697 1.00 59.44 98 HIS A N 1
ATOM 782 C CA . HIS A 1 98 ? 10.666 -4.590 2.680 1.00 59.44 98 HIS A CA 1
ATOM 783 C C . HIS A 1 98 ? 9.419 -5.443 2.449 1.00 59.44 98 HIS A C 1
ATOM 785 O O . HIS A 1 98 ? 8.662 -5.681 3.394 1.00 59.44 98 HIS A O 1
ATOM 791 N N . VAL A 1 99 ? 9.202 -5.912 1.219 1.00 61.41 99 VAL A N 1
ATOM 792 C CA . VAL A 1 99 ? 8.017 -6.691 0.857 1.00 61.41 99 VAL A CA 1
ATOM 793 C C . VAL A 1 99 ? 8.374 -8.162 0.687 1.00 61.41 99 VAL A C 1
ATOM 795 O O . VAL A 1 99 ? 9.106 -8.555 -0.217 1.00 61.41 99 VAL A O 1
ATOM 798 N N . ASP A 1 100 ? 7.812 -8.990 1.565 1.00 71.62 100 ASP A N 1
ATOM 799 C CA . ASP A 1 100 ? 7.914 -10.443 1.482 1.00 71.62 100 ASP A CA 1
ATOM 800 C C . ASP A 1 100 ? 6.817 -10.984 0.553 1.00 71.62 100 ASP A C 1
ATOM 802 O O . ASP A 1 100 ? 5.655 -11.158 0.948 1.00 71.62 100 ASP A O 1
ATOM 806 N N . PHE A 1 101 ? 7.193 -11.206 -0.708 1.00 68.12 101 PHE A N 1
ATOM 807 C CA . PHE A 1 101 ? 6.330 -11.828 -1.711 1.00 68.12 101 PHE A CA 1
ATOM 808 C C . PHE A 1 101 ? 6.235 -13.358 -1.567 1.00 68.12 101 PHE A C 1
ATOM 810 O O . PHE A 1 101 ? 5.300 -13.955 -2.101 1.00 68.12 101 PHE A O 1
ATOM 817 N N . ASP A 1 102 ? 7.135 -13.994 -0.812 1.00 67.62 102 ASP A N 1
ATOM 818 C CA . ASP A 1 102 ? 7.136 -15.448 -0.615 1.00 67.62 102 ASP A CA 1
ATOM 819 C C . ASP A 1 102 ? 6.055 -15.885 0.388 1.00 67.62 102 ASP A C 1
ATOM 821 O O . ASP A 1 102 ? 5.572 -17.017 0.338 1.00 67.62 102 ASP A O 1
ATOM 825 N N . ASN A 1 103 ? 5.624 -14.974 1.269 1.00 73.31 103 ASN A N 1
ATOM 826 C CA . ASN A 1 103 ? 4.624 -15.234 2.311 1.00 73.31 103 ASN A CA 1
ATOM 827 C C . ASN A 1 103 ? 3.337 -14.395 2.170 1.00 73.31 103 ASN A C 1
ATOM 829 O O . ASN A 1 103 ? 2.686 -14.052 3.164 1.00 73.31 103 ASN A O 1
ATOM 833 N N . VAL A 1 104 ? 2.928 -14.075 0.937 1.00 74.56 104 VAL A N 1
ATOM 834 C CA . VAL A 1 104 ? 1.704 -13.296 0.666 1.00 74.56 104 VAL A CA 1
ATOM 835 C C . VAL A 1 104 ? 0.448 -14.074 1.095 1.00 74.56 104 VAL A C 1
ATOM 837 O O . VAL A 1 104 ? 0.239 -15.205 0.650 1.00 74.56 104 VAL A O 1
ATOM 840 N N . PRO A 1 105 ? -0.461 -13.483 1.898 1.00 76.81 105 PRO A N 1
ATOM 841 C CA . PRO A 1 105 ? -1.734 -14.121 2.229 1.00 76.81 105 PRO A CA 1
ATOM 842 C C . PRO A 1 105 ? -2.591 -14.396 0.985 1.00 76.81 105 PRO A C 1
ATOM 844 O O . PRO A 1 105 ? -2.746 -13.528 0.132 1.00 76.81 105 PRO A O 1
ATOM 847 N N . GLU A 1 106 ? -3.258 -15.551 0.927 1.00 77.50 106 GLU A N 1
ATOM 848 C CA . GLU A 1 106 ? -4.034 -15.998 -0.247 1.00 77.50 106 GLU A CA 1
ATOM 849 C C . GLU A 1 106 ? -5.035 -14.953 -0.770 1.00 77.50 106 GLU A C 1
ATOM 851 O O . GLU A 1 106 ? -5.128 -14.723 -1.970 1.00 77.50 106 GLU A O 1
ATOM 856 N N . LYS A 1 107 ? -5.754 -14.255 0.119 1.00 68.88 107 LYS A N 1
ATOM 857 C CA . LYS A 1 107 ? -6.704 -13.197 -0.276 1.00 68.88 107 LYS A CA 1
ATOM 858 C C . LYS A 1 107 ? -6.025 -11.973 -0.894 1.00 68.88 107 LYS A C 1
ATOM 860 O O . LYS A 1 107 ? -6.611 -11.322 -1.753 1.00 68.88 107 LYS A O 1
ATOM 865 N N . VAL A 1 108 ? -4.814 -11.653 -0.443 1.00 66.25 108 VAL A N 1
ATOM 866 C CA . VAL A 1 108 ? -3.998 -10.576 -1.014 1.00 66.25 108 VAL A CA 1
ATOM 867 C C . VAL A 1 108 ? -3.503 -11.009 -2.387 1.00 66.25 108 VAL A C 1
ATOM 869 O O . VAL A 1 108 ? -3.712 -10.281 -3.349 1.00 66.25 108 VAL A O 1
ATOM 872 N N . ALA A 1 109 ? -2.965 -12.226 -2.500 1.00 70.56 109 ALA A N 1
ATOM 873 C CA . ALA A 1 109 ? -2.569 -12.803 -3.781 1.00 70.56 109 ALA A CA 1
ATOM 874 C C . ALA A 1 109 ? -3.747 -12.835 -4.769 1.00 70.56 109 ALA A C 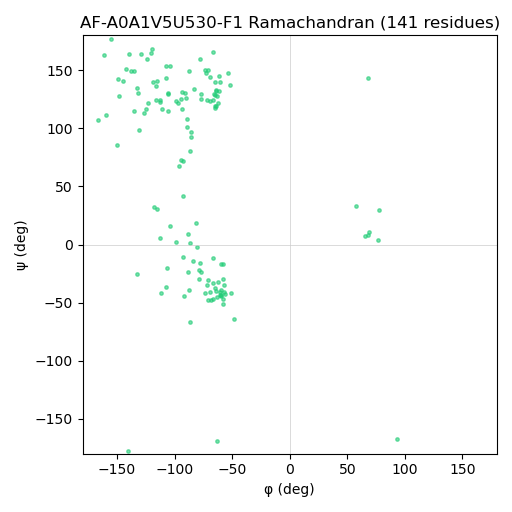1
ATOM 876 O O . ALA A 1 109 ? -3.599 -12.436 -5.918 1.00 70.56 109 ALA A O 1
ATOM 877 N N . ALA A 1 110 ? -4.944 -13.217 -4.316 1.00 67.94 110 ALA A N 1
ATOM 878 C CA . ALA A 1 110 ? -6.150 -13.219 -5.134 1.00 67.94 110 ALA A CA 1
ATOM 879 C C . ALA A 1 110 ? -6.496 -11.822 -5.665 1.00 67.94 110 ALA A C 1
ATOM 881 O O . ALA A 1 110 ? -6.809 -11.715 -6.843 1.00 67.94 110 ALA A O 1
ATOM 882 N N . LEU A 1 111 ? -6.402 -10.769 -4.841 1.00 68.00 111 LEU A N 1
ATOM 883 C CA . LEU A 1 111 ? -6.642 -9.379 -5.256 1.00 68.00 111 LEU A CA 1
ATOM 884 C C . LEU A 1 111 ? -5.559 -8.848 -6.199 1.00 68.00 111 LEU A C 1
ATOM 886 O O . LEU A 1 111 ? -5.885 -8.181 -7.179 1.00 68.00 111 LEU A O 1
ATOM 890 N N . LEU A 1 112 ? -4.291 -9.171 -5.938 1.00 65.25 112 LEU A N 1
ATOM 891 C CA . LEU A 1 112 ? -3.180 -8.847 -6.836 1.00 65.25 112 LEU A CA 1
ATOM 892 C C . LEU A 1 112 ? -3.384 -9.502 -8.217 1.00 65.25 112 LEU A C 1
ATOM 894 O O . LEU A 1 112 ? -3.176 -8.855 -9.248 1.00 65.25 112 LEU A O 1
ATOM 898 N N . ASN A 1 113 ? -3.887 -10.742 -8.221 1.00 61.81 113 ASN A N 1
ATOM 899 C CA . ASN A 1 113 ? -4.149 -11.551 -9.411 1.00 61.81 113 ASN A CA 1
ATOM 900 C C . ASN A 1 113 ? -5.511 -11.268 -10.086 1.00 61.81 113 ASN A C 1
ATOM 902 O O . ASN A 1 113 ? -5.706 -11.688 -11.221 1.00 61.81 113 ASN A O 1
ATOM 906 N N . HIS A 1 114 ? -6.464 -10.571 -9.447 1.00 55.44 114 HIS A N 1
ATOM 907 C CA . HIS A 1 114 ? -7.855 -10.439 -9.937 1.00 55.44 114 HIS A CA 1
ATOM 908 C C . HIS A 1 114 ? -8.098 -9.384 -11.028 1.00 55.44 114 HIS A C 1
ATOM 910 O O . HIS A 1 114 ? -9.242 -9.017 -11.284 1.00 55.44 114 HIS A O 1
ATOM 916 N N . CYS A 1 1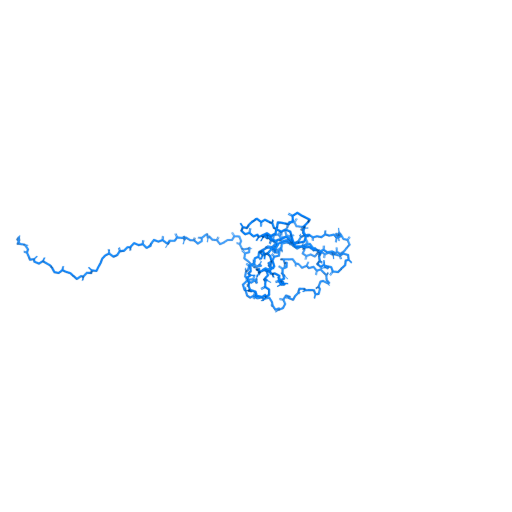15 ? -7.070 -8.925 -11.740 1.00 47.16 115 CYS A N 1
ATOM 917 C CA . CYS A 1 115 ? -7.296 -8.228 -13.011 1.00 47.16 115 CYS A CA 1
ATOM 918 C C . CYS A 1 115 ? -7.239 -9.232 -14.158 1.00 47.16 115 CYS A C 1
ATOM 920 O O . CYS A 1 115 ? -6.280 -9.243 -14.919 1.00 47.16 115 CYS A O 1
ATOM 922 N N . TYR A 1 116 ? -8.270 -10.068 -14.258 1.00 38.06 116 TYR A N 1
ATOM 923 C CA . TYR A 1 116 ? -8.566 -10.802 -15.482 1.00 38.06 116 TYR A CA 1
ATOM 924 C C . TYR A 1 116 ? -9.670 -10.045 -16.233 1.00 38.06 116 TYR A C 1
ATOM 926 O O . TYR A 1 116 ? -10.731 -9.824 -15.648 1.00 38.06 116 TYR A O 1
ATOM 934 N N . PRO A 1 117 ? -9.462 -9.641 -17.500 1.00 42.56 117 PRO A N 1
ATOM 935 C CA . PRO A 1 117 ? -10.446 -8.865 -18.259 1.00 42.56 117 PRO A CA 1
ATOM 936 C C . PRO A 1 117 ? -11.750 -9.622 -18.585 1.00 42.56 117 PRO A C 1
ATOM 938 O O . PRO A 1 117 ? -12.720 -8.985 -18.978 1.00 42.56 117 PRO A O 1
ATOM 941 N N . ASP A 1 118 ? -11.813 -10.944 -18.377 1.00 42.41 118 ASP A N 1
ATOM 942 C CA . ASP A 1 118 ? -12.911 -11.800 -18.861 1.00 42.41 118 ASP A CA 1
ATOM 943 C C . ASP A 1 118 ? -13.777 -12.458 -17.765 1.00 42.41 118 ASP A C 1
ATOM 945 O O . ASP A 1 118 ? -14.321 -13.546 -17.972 1.00 42.41 118 ASP A O 1
ATOM 949 N N . GLN A 1 119 ? -13.963 -11.838 -16.595 1.00 39.59 119 GLN A N 1
ATOM 950 C CA . GLN A 1 119 ? -14.989 -12.324 -15.658 1.00 39.59 119 GLN A CA 1
ATOM 951 C C . GLN A 1 119 ? -16.331 -11.594 -15.840 1.00 39.59 119 GLN A C 1
ATOM 953 O O . GLN A 1 119 ? -16.404 -10.390 -15.593 1.00 39.59 119 GLN A O 1
ATOM 958 N N . PRO A 1 120 ? -17.418 -12.293 -16.231 1.00 41.91 120 PRO A N 1
ATOM 959 C CA . PRO A 1 120 ? -18.753 -11.708 -16.214 1.00 41.91 120 PRO A CA 1
ATOM 960 C C . PRO A 1 120 ? -19.234 -11.493 -14.773 1.00 41.91 120 PRO A C 1
ATOM 962 O O . PRO A 1 120 ? -18.965 -12.309 -13.889 1.00 41.91 120 PRO A O 1
ATOM 965 N N . GLU A 1 121 ? -19.969 -10.398 -14.559 1.00 31.11 121 GLU A N 1
ATOM 966 C CA . GLU A 1 121 ? -20.483 -9.995 -13.248 1.00 31.11 121 GLU A CA 1
ATOM 967 C C . GLU A 1 121 ? -21.255 -11.128 -12.544 1.00 31.11 121 GLU A C 1
ATOM 969 O O . GLU A 1 121 ? -22.085 -11.805 -13.170 1.00 31.11 121 GLU A O 1
ATOM 974 N N . PRO A 1 122 ? -21.053 -11.325 -11.227 1.00 36.47 122 PRO A N 1
ATOM 975 C CA . PRO A 1 122 ? -21.892 -12.223 -10.457 1.00 36.47 122 PRO A CA 1
ATOM 976 C C . PRO A 1 122 ? -23.316 -11.664 -10.413 1.00 36.47 122 PRO A C 1
ATOM 978 O O . PRO A 1 122 ? -23.572 -10.583 -9.880 1.00 36.47 122 PRO A O 1
ATOM 981 N N . LYS A 1 123 ? -24.258 -12.427 -10.971 1.00 36.12 123 LYS A N 1
ATOM 982 C CA . LYS A 1 123 ? -25.686 -12.135 -10.857 1.00 36.12 123 LYS A CA 1
ATOM 983 C C . LYS A 1 123 ? -26.097 -12.188 -9.393 1.00 36.12 123 LYS A C 1
ATOM 985 O O . LYS A 1 123 ? -25.933 -13.203 -8.717 1.00 36.12 123 LYS A O 1
ATOM 990 N N . ASN A 1 124 ? -26.624 -11.070 -8.922 1.00 44.28 124 ASN A N 1
ATOM 991 C CA . ASN A 1 124 ? -27.120 -10.909 -7.573 1.00 44.28 124 ASN A CA 1
ATOM 992 C C . ASN A 1 124 ? -28.581 -11.378 -7.509 1.00 44.28 124 ASN A C 1
ATOM 994 O O . ASN A 1 124 ? -29.487 -10.552 -7.538 1.00 44.28 124 ASN A O 1
ATOM 998 N N . ASP A 1 125 ? -28.819 -12.687 -7.417 1.00 40.16 125 ASP A N 1
ATOM 999 C CA . ASP A 1 125 ? -30.176 -13.213 -7.216 1.00 40.16 125 ASP A CA 1
ATOM 1000 C C . ASP A 1 125 ? -30.421 -13.471 -5.727 1.00 40.16 125 ASP A C 1
ATOM 1002 O O . ASP A 1 125 ? -30.554 -14.594 -5.242 1.00 40.16 125 ASP A O 1
ATOM 1006 N N . GLY A 1 126 ? -30.461 -12.371 -4.978 1.00 42.56 126 GLY A N 1
ATOM 1007 C CA . GLY A 1 126 ? -31.114 -12.325 -3.684 1.00 42.56 126 GLY A CA 1
ATOM 1008 C C . GLY A 1 126 ? -32.594 -12.016 -3.872 1.00 42.56 126 GLY A C 1
ATOM 1009 O O . GLY A 1 126 ? -32.976 -10.851 -3.864 1.00 42.56 126 GLY A O 1
ATOM 1010 N N . GLN A 1 127 ? -33.434 -13.046 -3.966 1.00 39.34 127 GLN A N 1
ATOM 1011 C CA . GLN A 1 127 ? -34.846 -12.918 -3.612 1.00 39.34 127 GLN A CA 1
ATOM 1012 C C . GLN A 1 127 ? -35.233 -14.067 -2.678 1.00 39.34 127 GLN A C 1
ATOM 1014 O O . GLN A 1 127 ? -35.488 -15.197 -3.087 1.00 39.34 127 GLN A O 1
ATOM 1019 N N . GLN A 1 128 ? -35.239 -13.756 -1.380 1.00 45.91 128 GLN A N 1
ATOM 1020 C CA . GLN A 1 128 ? -36.144 -14.408 -0.445 1.00 45.91 128 GLN A CA 1
ATOM 1021 C C . GLN A 1 128 ? -37.568 -14.027 -0.851 1.00 45.91 128 GLN A C 1
ATOM 1023 O O . GLN A 1 128 ? -37.916 -12.853 -0.768 1.00 45.91 128 GLN A O 1
ATOM 1028 N N . GLU A 1 129 ? -38.399 -15.005 -1.196 1.00 38.84 129 GLU A N 1
ATOM 1029 C CA . GLU A 1 129 ? -39.847 -14.901 -1.023 1.00 38.84 129 GLU A CA 1
ATOM 1030 C C . GLU A 1 129 ? -40.365 -16.186 -0.369 1.00 38.84 129 GLU A C 1
ATOM 1032 O O . GLU A 1 129 ? -39.918 -17.295 -0.667 1.00 38.84 129 GLU A O 1
ATOM 1037 N N . GLY A 1 130 ? -41.228 -15.989 0.630 1.00 36.72 130 GLY A N 1
ATOM 1038 C CA . GLY A 1 130 ? -41.775 -17.013 1.512 1.00 36.72 130 GLY A CA 1
ATOM 1039 C C . GLY A 1 130 ? -42.696 -18.021 0.818 1.00 36.72 130 GLY A C 1
ATOM 1040 O O . GLY A 1 130 ? -43.128 -17.820 -0.310 1.00 36.72 130 GLY A O 1
ATOM 1041 N N . GLY A 1 131 ? -42.967 -19.121 1.533 1.00 35.09 131 GLY A N 1
ATOM 1042 C CA . GLY A 1 131 ? -43.605 -20.352 1.038 1.00 35.09 131 GLY A CA 1
ATOM 1043 C C . GLY A 1 131 ? -45.051 -20.248 0.513 1.00 35.09 131 GLY A C 1
ATOM 1044 O O . GLY A 1 131 ? -45.602 -19.158 0.381 1.00 35.09 131 GLY A O 1
ATOM 1045 N N . PRO A 1 132 ? -45.709 -21.402 0.265 1.00 43.75 132 PRO A N 1
ATOM 1046 C CA . PRO A 1 132 ? -46.257 -22.146 1.400 1.00 43.75 132 PRO A CA 1
ATOM 1047 C C . PRO A 1 132 ? -46.117 -23.684 1.361 1.00 43.75 132 PRO A C 1
ATOM 1049 O O . PRO A 1 132 ? -45.857 -24.322 0.346 1.00 43.75 132 PRO A O 1
ATOM 1052 N N . ASN A 1 133 ? -46.326 -24.228 2.559 1.00 49.09 133 ASN A N 1
ATOM 1053 C CA . ASN A 1 133 ? -46.382 -25.617 3.011 1.00 49.09 133 ASN A CA 1
ATOM 1054 C C . ASN A 1 133 ? -47.519 -26.432 2.337 1.00 49.09 133 ASN A C 1
ATOM 1056 O O . ASN A 1 133 ? -48.656 -25.955 2.352 1.00 49.09 133 ASN A O 1
ATOM 1060 N N . PRO A 1 134 ? -47.291 -27.650 1.803 1.00 46.97 134 PRO A N 1
ATOM 1061 C CA . PRO A 1 134 ? -48.344 -28.475 1.221 1.00 46.97 134 PRO A CA 1
ATOM 1062 C C . PRO A 1 134 ? -48.881 -29.463 2.263 1.00 46.97 134 PRO A C 1
ATOM 1064 O O . PRO A 1 134 ? -48.602 -30.651 2.195 1.00 46.97 134 PRO A O 1
ATOM 1067 N N . ASP A 1 135 ? -49.648 -28.979 3.236 1.00 53.00 135 ASP A N 1
ATOM 1068 C CA . ASP A 1 135 ? -50.459 -29.852 4.091 1.00 53.00 135 ASP A CA 1
ATOM 1069 C C . ASP A 1 135 ? -51.706 -29.103 4.558 1.00 53.00 135 ASP A C 1
ATOM 1071 O O . ASP A 1 135 ? -51.733 -28.496 5.626 1.00 53.00 135 ASP A O 1
ATOM 1075 N N . GLN A 1 136 ? -52.750 -29.130 3.726 1.00 46.69 136 GLN A N 1
ATOM 1076 C CA . GLN A 1 136 ? -54.134 -28.987 4.174 1.00 46.69 136 GLN A CA 1
ATOM 1077 C C . GLN A 1 136 ? -55.098 -29.559 3.123 1.00 46.69 136 GLN A C 1
ATOM 1079 O O . GLN A 1 136 ? -55.246 -29.055 2.012 1.00 46.69 136 GLN A O 1
ATOM 1084 N N . GLN A 1 137 ? -55.727 -30.667 3.515 1.00 47.16 137 GLN A N 1
ATOM 1085 C CA . GLN A 1 137 ? -56.847 -31.348 2.868 1.00 47.16 137 GLN A CA 1
ATOM 1086 C C . GLN A 1 137 ? -58.023 -30.398 2.603 1.00 47.16 137 GLN A C 1
ATOM 1088 O O . GLN A 1 137 ? -58.301 -29.555 3.448 1.00 47.16 137 GLN A O 1
ATOM 1093 N N . ASN A 1 138 ? -58.772 -30.620 1.510 1.00 44.41 138 ASN A N 1
ATOM 1094 C CA . ASN A 1 138 ? -60.232 -30.430 1.461 1.00 44.41 138 ASN A CA 1
ATOM 1095 C C . ASN A 1 138 ? -60.871 -31.071 0.204 1.00 44.41 138 ASN A C 1
ATOM 1097 O O . ASN A 1 138 ? -60.747 -30.531 -0.886 1.00 44.41 138 ASN A O 1
ATOM 1101 N N . GLY A 1 139 ? -61.584 -32.190 0.411 1.00 46.09 139 GLY A N 1
ATOM 1102 C CA . GLY A 1 139 ? -62.946 -32.483 -0.093 1.00 46.09 139 GLY A CA 1
ATOM 1103 C C . GLY A 1 139 ? -63.234 -32.686 -1.601 1.00 46.09 139 GLY A C 1
ATOM 1104 O O . GLY A 1 139 ? -62.692 -31.976 -2.439 1.00 46.09 139 GLY A O 1
ATOM 1105 N N . PRO A 1 140 ? -64.155 -33.607 -1.974 1.00 64.06 140 PRO A N 1
ATOM 1106 C CA . PRO A 1 140 ? -64.51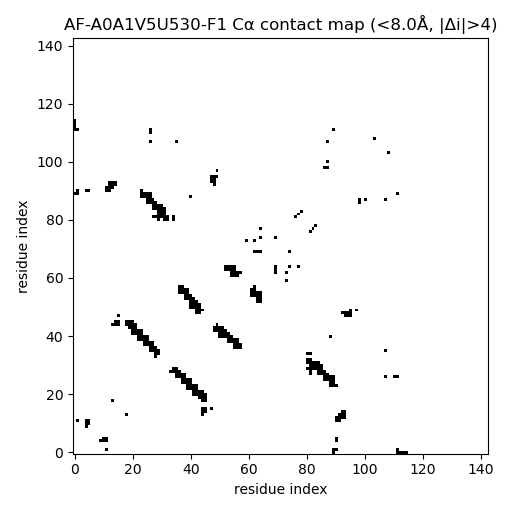2 -33.875 -3.369 1.00 64.06 140 PRO A CA 1
ATOM 1107 C C . PRO A 1 140 ? -65.637 -32.952 -3.871 1.00 64.06 140 PRO A C 1
ATOM 1109 O O . PRO A 1 140 ? -66.547 -32.610 -3.114 1.00 64.06 140 PRO A O 1
ATOM 1112 N N . VAL A 1 141 ? -65.641 -32.631 -5.170 1.00 52.81 141 VAL A N 1
ATOM 1113 C CA . VAL A 1 141 ? -66.821 -32.094 -5.871 1.00 52.81 141 VAL A CA 1
ATOM 1114 C C . VAL A 1 141 ? -67.026 -32.858 -7.178 1.00 52.81 141 VAL A C 1
ATOM 1116 O O . VAL A 1 141 ? -66.090 -33.080 -7.940 1.00 52.81 141 VAL A O 1
ATOM 1119 N N . MET A 1 142 ? -68.267 -33.305 -7.359 1.00 48.41 142 MET A N 1
ATOM 1120 C CA . MET A 1 142 ? -68.753 -34.206 -8.399 1.00 48.41 142 MET A CA 1
ATOM 1121 C C . MET A 1 142 ? -68.797 -33.579 -9.797 1.00 48.41 142 MET A C 1
ATOM 1123 O O . MET A 1 142 ? -69.098 -32.394 -9.941 1.00 48.41 142 MET A O 1
ATOM 1127 N N . GLY A 1 143 ? -68.613 -34.437 -10.802 1.00 47.44 143 GLY A N 1
ATOM 1128 C CA . GLY A 1 143 ? -68.991 -34.258 -12.202 1.00 47.44 143 GLY A CA 1
ATOM 1129 C C . GLY A 1 143 ? -69.092 -35.622 -12.863 1.00 47.44 143 GLY A C 1
ATOM 1130 O O . GLY A 1 143 ? -68.063 -36.331 -12.835 1.00 47.44 143 GLY A O 1
#

Mean predicted aligned error: 13.8 Å

Sequence (143 aa):
MHDTCVEVYGTDNFGSHSYEFIEFPAVIRGRNTGHIGLGIVTLDLESSGEHWGTFFLTPKGVIEQGGENIKPDQSKYLSTVYIPYDYWYTVSVERDHHVDFDNVPEKVAALLNHCYPDQPEPKNDGQQEGGPNPDQQNGPVMG

Secondary structure (DSSP, 8-state):
-HHHHHHHHS-SEE-TTT-SEEEEEEEEEETTT--EEEEEEEEETTTTTEEEEEEEEETTEEEETT-TT--HHHHHHHHHHTSSEEEEESSEETT--S--STT--HHHHHHHH---TTPPPPP----------S---------

Solvent-accessible surface area (backbone atoms only — not comparable to full-atom values): 8900 Å² total; per-residue (Å²): 70,34,69,59,45,27,65,74,69,74,45,64,72,54,52,50,94,79,42,56,71,49,77,38,60,23,44,33,32,6,66,87,63,66,44,74,46,44,30,37,37,31,25,30,30,72,63,45,44,36,85,7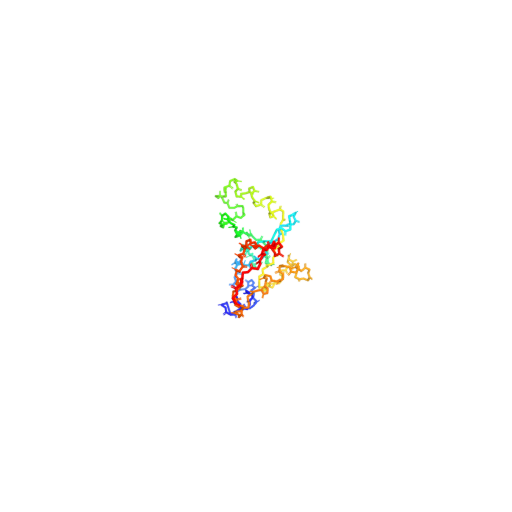3,43,42,34,38,55,45,100,90,44,78,44,54,65,87,43,96,81,59,48,72,69,56,52,49,47,43,53,69,47,33,53,63,62,50,62,48,59,49,68,54,58,60,77,46,83,84,60,68,76,91,73,58,53,70,72,56,49,49,60,51,63,61,64,58,96,82,70,78,81,83,80,83,82,83,73,91,76,81,87,86,83,95,80,80,89,80,85,90,82,92,131

Nearest PDB structures (foldseek):
  8otz-assembly1_AV  TM=4.962E-01  e=1.420E+00  Bos taurus
  1jt2-assembly1_A  TM=4.759E-01  e=2.755E+00  Acetivibrio thermocellus
  7k6v-assembly1_AA  TM=3.994E-01  e=1.508E+00  Norovirus Hu/Houston/TCH186/2002/US
  4oos-assembly1_A  TM=4.078E-01  e=3.300E+00  Norovirus Hu/GII.4/Sydney/NSW0514/2012/AU
  4ghb-assembly1_A  TM=2.242E-01  e=4.461E+00  Bacteroides uniformis ATCC 8492

pLDDT: mean 72.43, std 18.84, range [31.11, 95.62]

Foldseek 3Di:
DQVVCCVVVVDLEDAPVPDQKDKFKKWKAAPVARDIFIWIWIFGRVVQRDTDWIWTDDPVGTATVPDPPGDPVNNVCCCVGHPPMAMDTLGDYPRDPRHDPVPDDPVRVCVSVPPDVDDDDDDDPDDDDDDDDPDDDDDDDDD